Protein AF-T1AI54-F1 (afdb_monomer_lite)

pLDDT: mean 79.61, std 9.21, range [51.16, 93.12]

Secondary structure (DSSP, 8-state):
-HHHHHHHHHHHHHHHHHHHHHHH-TTGGGSPEETTEEHHHHHHHHHHHHHHHHHHHT-HHHHHHHHHHHHHHHHHHHHHHHHHHHHHTTSSTTGGGSPPP---HHHHHHHHHHHHHHHHHHHHTHHHHHTT-S-HHHHHHHHHHHHHHHHHHHHHHHH-

Organism: NCBI:txid410659

Foldseek 3Di:
DVVVVVLVVLLVQLVVQLVVCCVVPVVLQVADDDPNHRPSSVVSSVVSVVVVVVQVVVDDVSVVVVCVVVVVVVVVVLVVLLVVVCVVVVHPVVLVPDDDDDDDVVVVVVVVVVVCVVVVVVVVCVVVVCVPPPDPVCVVVCCVPVVVVVCVSVVSSVSD

Structure (mmCIF, N/CA/C/O backbone):
data_AF-T1AI54-F1
#
_entry.id   AF-T1AI54-F1
#
loop_
_atom_site.group_PDB
_atom_site.id
_atom_site.type_symbol
_atom_site.label_atom_id
_atom_site.label_alt_id
_atom_site.label_comp_id
_atom_site.label_asym_id
_atom_site.label_entity_id
_atom_site.label_seq_id
_atom_site.pdbx_PDB_ins_code
_atom_site.Cartn_x
_atom_site.Cartn_y
_atom_site.Cartn_z
_atom_site.occupancy
_atom_site.B_iso_or_equiv
_atom_site.auth_seq_id
_atom_site.auth_comp_id
_atom_site.auth_asym_id
_atom_site.auth_atom_id
_atom_site.pdbx_PDB_model_num
ATOM 1 N N . MET A 1 1 ? -13.428 11.400 -5.113 1.00 56.25 1 MET A N 1
ATOM 2 C CA . MET A 1 1 ? -12.016 11.143 -4.743 1.00 56.25 1 MET A CA 1
ATOM 3 C C . MET A 1 1 ? -11.735 9.666 -4.479 1.00 56.25 1 MET A C 1
ATOM 5 O O . MET A 1 1 ? -10.874 9.122 -5.158 1.00 56.25 1 MET A O 1
ATOM 9 N N . ALA A 1 2 ? -12.487 8.990 -3.596 1.00 66.19 2 ALA A N 1
ATOM 10 C CA . ALA A 1 2 ? -12.286 7.564 -3.287 1.00 66.19 2 ALA A CA 1
ATOM 11 C C . ALA A 1 2 ? -12.275 6.640 -4.525 1.00 66.19 2 ALA A C 1
ATOM 13 O O . ALA A 1 2 ? -11.387 5.805 -4.645 1.00 66.19 2 ALA A O 1
ATOM 14 N N . CYS A 1 3 ? -13.180 6.841 -5.494 1.00 78.31 3 CYS A N 1
ATOM 15 C CA . CYS A 1 3 ? -13.227 6.022 -6.715 1.00 78.31 3 CYS A CA 1
ATOM 16 C C . CYS A 1 3 ? -11.986 6.179 -7.613 1.00 78.31 3 CYS A C 1
ATOM 18 O O . CYS A 1 3 ? -11.550 5.214 -8.231 1.00 78.31 3 CYS A O 1
ATOM 20 N N . GLY A 1 4 ? -11.397 7.380 -7.672 1.00 82.31 4 GLY A N 1
ATOM 21 C CA . GLY A 1 4 ? -10.181 7.626 -8.456 1.00 82.31 4 GLY A CA 1
ATOM 22 C C . GLY A 1 4 ? -8.968 6.941 -7.831 1.00 82.31 4 GLY A C 1
ATOM 23 O O . GLY A 1 4 ? -8.229 6.239 -8.515 1.00 82.31 4 GLY A O 1
ATOM 24 N N . TRP A 1 5 ? -8.820 7.065 -6.509 1.00 81.69 5 TRP A N 1
ATOM 25 C CA . TRP A 1 5 ? -7.768 6.367 -5.769 1.00 81.69 5 TRP A CA 1
ATOM 26 C C . TRP A 1 5 ? -7.924 4.844 -5.839 1.00 81.69 5 TRP A C 1
ATOM 28 O O . TRP A 1 5 ? -6.951 4.130 -6.065 1.00 81.69 5 TRP A O 1
ATOM 38 N N . PHE A 1 6 ? -9.158 4.348 -5.728 1.00 84.88 6 PHE A N 1
ATOM 39 C CA . PHE A 1 6 ? -9.479 2.935 -5.907 1.00 84.88 6 PHE A CA 1
ATOM 40 C C . PHE A 1 6 ? -9.067 2.417 -7.293 1.00 84.88 6 PHE A C 1
ATOM 42 O O . PHE A 1 6 ? -8.497 1.332 -7.393 1.00 84.88 6 PHE A O 1
ATOM 49 N N . GLY A 1 7 ? -9.293 3.199 -8.354 1.00 86.44 7 GLY A N 1
ATOM 50 C CA . GLY A 1 7 ? -8.844 2.858 -9.706 1.00 86.44 7 GLY A CA 1
ATOM 51 C C . GLY A 1 7 ? -7.322 2.736 -9.810 1.00 86.44 7 GLY A C 1
ATOM 52 O O . GLY A 1 7 ? -6.823 1.741 -10.331 1.00 86.44 7 GLY A O 1
ATOM 53 N N . ILE A 1 8 ? -6.582 3.696 -9.246 1.00 87.75 8 ILE A N 1
ATOM 54 C CA . ILE A 1 8 ? -5.108 3.685 -9.236 1.00 87.75 8 ILE A CA 1
ATOM 55 C C . ILE A 1 8 ? -4.572 2.475 -8.459 1.00 87.75 8 ILE A C 1
ATOM 57 O O . ILE A 1 8 ? -3.708 1.756 -8.957 1.00 87.75 8 ILE A O 1
ATOM 61 N N . GLN A 1 9 ? -5.107 2.203 -7.267 1.00 86.69 9 GLN A N 1
ATOM 62 C CA . GLN A 1 9 ? -4.693 1.046 -6.464 1.00 86.69 9 GLN A CA 1
ATOM 63 C C . GLN A 1 9 ? -5.034 -0.280 -7.149 1.00 86.69 9 GLN A C 1
ATOM 65 O O . GLN A 1 9 ? -4.231 -1.211 -7.141 1.00 86.69 9 GLN A O 1
ATOM 70 N N . SER A 1 10 ? -6.188 -0.349 -7.815 1.00 91.06 10 SER A N 1
ATOM 71 C CA . SER A 1 10 ? -6.567 -1.514 -8.616 1.00 91.06 10 SER A CA 1
ATOM 72 C C . SER A 1 10 ? -5.624 -1.720 -9.801 1.00 91.06 10 SER A C 1
ATOM 74 O O . SER A 1 10 ? -5.306 -2.861 -10.124 1.00 91.06 10 SER A O 1
ATOM 76 N N . TRP A 1 11 ? -5.134 -0.640 -10.419 1.00 91.56 11 TRP A N 1
ATOM 77 C CA . TRP A 1 11 ? -4.136 -0.703 -11.491 1.00 91.56 11 TRP A CA 1
ATOM 78 C C . TRP A 1 11 ? -2.799 -1.257 -11.003 1.00 91.56 11 TRP A C 1
ATOM 80 O O . TRP A 1 11 ? -2.263 -2.191 -11.598 1.00 91.56 11 TRP A O 1
ATOM 90 N N . ILE A 1 12 ? -2.296 -0.741 -9.880 1.00 90.31 12 ILE A N 1
ATOM 91 C CA . ILE A 1 12 ? -1.058 -1.227 -9.255 1.00 90.31 12 ILE A CA 1
ATOM 92 C C . ILE A 1 12 ? -1.203 -2.706 -8.859 1.00 90.31 12 ILE A C 1
ATOM 94 O O . ILE A 1 12 ? -0.331 -3.518 -9.175 1.00 90.31 12 ILE A O 1
ATOM 98 N N . GLY A 1 13 ? -2.327 -3.082 -8.242 1.00 89.75 13 GLY A N 1
ATOM 99 C CA . GLY A 1 13 ? -2.627 -4.474 -7.902 1.00 89.75 13 GLY A CA 1
ATOM 100 C C . GLY A 1 13 ? -2.741 -5.384 -9.130 1.00 89.75 13 GLY A C 1
ATOM 101 O O . GLY A 1 13 ? -2.207 -6.493 -9.127 1.00 89.75 13 GLY A O 1
ATOM 102 N N . GLY A 1 14 ? -3.335 -4.896 -10.221 1.00 90.75 14 GLY A N 1
ATOM 103 C CA . GLY A 1 14 ? -3.344 -5.576 -11.518 1.00 90.75 14 GLY A CA 1
ATOM 104 C C . GLY A 1 14 ? -1.936 -5.814 -12.071 1.00 90.75 14 GLY A C 1
ATOM 105 O O . GLY A 1 14 ? -1.662 -6.888 -12.602 1.00 90.75 14 GLY A O 1
ATOM 106 N N . GLY A 1 15 ? -1.016 -4.865 -11.879 1.00 90.44 15 GLY A N 1
ATOM 107 C CA . GLY A 1 15 ? 0.405 -5.034 -12.196 1.00 90.44 15 GLY A CA 1
ATOM 108 C C . GLY A 1 15 ? 1.075 -6.149 -11.387 1.00 90.44 15 GLY A C 1
ATOM 109 O O . GLY A 1 15 ? 1.826 -6.950 -11.945 1.00 90.44 15 GLY A O 1
ATOM 110 N N . ALA A 1 16 ? 0.758 -6.264 -10.095 1.00 89.75 16 ALA A N 1
ATOM 111 C CA . ALA A 1 16 ? 1.253 -7.360 -9.260 1.00 89.75 16 ALA A CA 1
ATOM 112 C C . ALA A 1 16 ? 0.716 -8.728 -9.726 1.00 89.75 16 ALA A C 1
ATOM 114 O O . ALA A 1 16 ? 1.479 -9.691 -9.821 1.00 89.75 16 ALA A O 1
ATOM 115 N N . VAL A 1 17 ? -0.570 -8.807 -10.089 1.00 90.81 17 VAL A N 1
ATOM 116 C CA . VAL A 1 17 ? -1.173 -10.019 -10.674 1.00 90.81 17 VAL A CA 1
ATOM 117 C C . VAL A 1 17 ? -0.520 -10.366 -12.012 1.00 90.81 17 VAL A C 1
ATOM 119 O O . VAL A 1 17 ? -0.172 -11.522 -12.238 1.00 90.81 17 VAL A O 1
ATOM 122 N N . GLN A 1 18 ? -0.28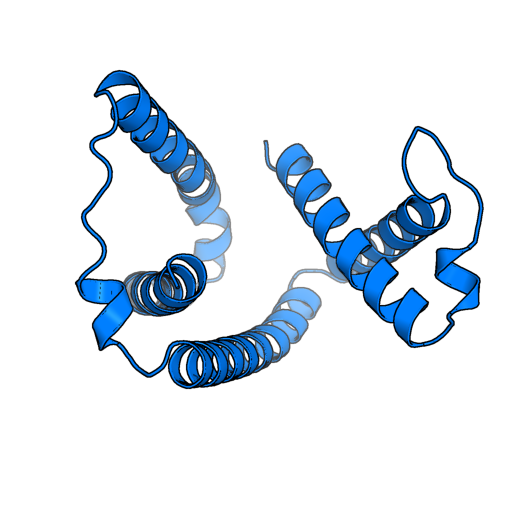0 -9.374 -12.871 1.00 90.00 18 GLN A N 1
ATOM 123 C CA . GLN A 1 18 ? 0.415 -9.559 -14.145 1.00 90.00 18 GLN A CA 1
ATOM 124 C C . GLN A 1 18 ? 1.813 -10.154 -13.939 1.00 90.00 18 GLN A C 1
ATOM 126 O O . GLN A 1 18 ? 2.198 -11.074 -14.665 1.00 90.00 18 GLN A O 1
ATOM 131 N N . LEU A 1 19 ? 2.568 -9.647 -12.960 1.00 89.19 19 LEU A N 1
ATOM 132 C CA . LEU A 1 19 ? 3.902 -10.146 -12.632 1.00 89.19 19 LEU A CA 1
ATOM 133 C C . LEU A 1 19 ? 3.850 -11.598 -12.137 1.00 89.19 19 LEU A C 1
ATOM 135 O O . LEU A 1 19 ? 4.594 -12.437 -12.642 1.00 89.19 19 LEU A O 1
ATOM 139 N N . LEU A 1 20 ? 2.933 -11.906 -11.215 1.00 89.50 20 LEU A N 1
ATOM 140 C CA . LEU A 1 20 ? 2.703 -13.265 -10.711 1.00 89.50 20 LEU A CA 1
ATOM 141 C C . LEU A 1 20 ? 2.343 -14.243 -11.835 1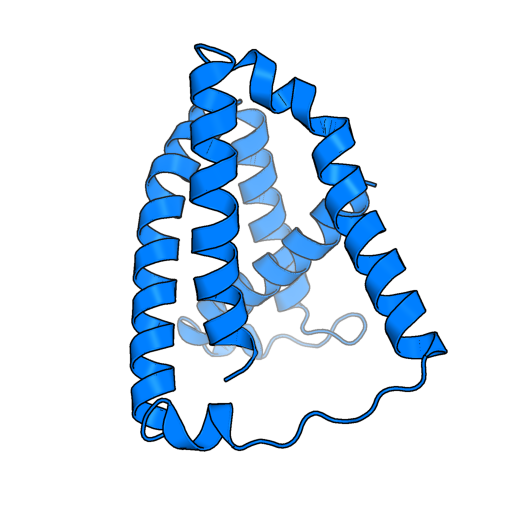.00 89.50 20 LEU A C 1
ATOM 143 O O . LEU A 1 20 ? 2.946 -15.309 -11.948 1.00 89.50 20 LEU A O 1
ATOM 147 N N . LEU A 1 21 ? 1.396 -13.871 -12.696 1.00 88.56 21 LEU A N 1
ATOM 148 C CA . LEU A 1 21 ? 0.957 -14.715 -13.807 1.00 88.56 21 LEU A CA 1
ATOM 149 C C . LEU A 1 21 ? 2.057 -14.908 -14.851 1.00 88.56 21 LEU A C 1
ATOM 151 O O . LEU A 1 21 ? 2.207 -16.008 -15.370 1.00 88.56 21 LEU A O 1
ATOM 155 N N . THR A 1 22 ? 2.868 -13.881 -15.113 1.00 87.31 22 THR A N 1
ATOM 156 C CA . THR A 1 22 ? 4.022 -13.992 -16.021 1.00 87.31 22 THR A CA 1
ATOM 157 C C . THR A 1 22 ? 5.118 -14.889 -15.439 1.00 87.31 22 THR A C 1
ATOM 159 O O . THR A 1 22 ? 5.767 -15.618 -16.187 1.00 87.31 22 THR A O 1
ATOM 162 N N . ALA A 1 23 ? 5.310 -14.872 -14.115 1.00 87.00 23 ALA A N 1
ATOM 163 C CA . ALA A 1 23 ? 6.269 -15.740 -13.433 1.00 87.00 23 ALA A CA 1
ATOM 164 C C . ALA A 1 23 ? 5.844 -17.220 -13.454 1.00 87.00 23 ALA A C 1
ATOM 166 O O . ALA A 1 23 ? 6.692 -18.094 -13.612 1.00 87.00 23 ALA A O 1
ATOM 167 N N . ILE A 1 24 ? 4.542 -17.505 -13.331 1.00 88.62 24 ILE A N 1
ATOM 168 C CA . ILE A 1 24 ? 3.991 -18.871 -13.396 1.00 88.62 24 ILE A CA 1
ATOM 169 C C . ILE A 1 24 ? 3.922 -19.363 -14.846 1.00 88.62 24 ILE A C 1
ATOM 171 O O . ILE A 1 24 ? 4.269 -20.504 -15.147 1.00 88.62 24 ILE A O 1
ATOM 175 N N . TRP A 1 25 ? 3.472 -18.499 -15.755 1.00 85.50 25 TRP A N 1
ATOM 176 C CA . TRP A 1 25 ? 3.301 -18.807 -17.164 1.00 85.50 25 TRP A CA 1
ATOM 177 C C . TRP A 1 25 ? 3.969 -17.739 -18.027 1.00 85.50 25 TRP A C 1
ATOM 179 O O . TRP A 1 25 ? 3.408 -16.685 -18.324 1.00 85.50 25 TRP A O 1
ATOM 189 N N . SER A 1 26 ? 5.162 -18.059 -18.525 1.00 76.50 26 SER A N 1
ATOM 190 C CA . SER A 1 26 ? 5.963 -17.153 -19.362 1.00 76.50 26 SER A CA 1
ATOM 191 C C . SER A 1 26 ? 5.292 -16.754 -20.688 1.00 76.50 26 SER A C 1
ATOM 193 O O . SER A 1 26 ? 5.695 -15.772 -21.314 1.00 76.50 26 SER A O 1
ATOM 195 N N . GLY A 1 27 ? 4.256 -17.484 -21.122 1.00 78.19 27 GLY A N 1
ATOM 196 C CA . GLY A 1 27 ? 3.421 -17.133 -22.275 1.00 78.19 27 GLY A CA 1
ATOM 197 C C . GLY A 1 27 ? 2.463 -15.969 -22.006 1.00 78.19 27 GLY A C 1
ATOM 198 O O . GLY A 1 27 ? 2.102 -15.255 -22.940 1.00 78.19 27 GLY A O 1
ATOM 199 N N . TRP A 1 28 ? 2.114 -15.718 -20.741 1.00 78.31 28 TRP A N 1
ATOM 200 C CA . TRP A 1 28 ? 1.207 -14.643 -20.337 1.00 78.31 28 TRP A CA 1
ATOM 201 C C . TRP A 1 28 ? 1.788 -13.256 -20.629 1.00 78.31 28 TRP A C 1
ATOM 203 O O . TRP A 1 28 ? 1.071 -12.359 -21.040 1.00 78.31 28 TRP A O 1
ATOM 213 N N . GLY A 1 29 ? 3.102 -13.065 -20.509 1.00 70.25 29 GLY A N 1
ATOM 214 C CA . GLY A 1 29 ? 3.739 -11.778 -20.823 1.00 70.25 29 GLY A CA 1
ATOM 215 C C . GLY A 1 29 ? 3.861 -11.463 -22.321 1.00 70.25 29 GLY A C 1
ATOM 216 O O . GLY A 1 29 ? 4.263 -10.357 -22.670 1.00 70.25 29 GLY A O 1
ATOM 217 N N . LYS A 1 30 ? 3.557 -12.422 -23.209 1.00 72.12 30 LYS A N 1
ATOM 218 C CA . LYS A 1 30 ? 3.804 -12.317 -24.661 1.00 72.12 30 LYS A CA 1
ATOM 219 C C . LYS A 1 30 ? 2.560 -11.986 -25.484 1.00 72.12 30 LYS A C 1
ATOM 221 O O . LYS A 1 30 ? 2.647 -11.893 -26.707 1.00 72.12 30 LYS A O 1
ATOM 226 N N . VAL A 1 31 ? 1.404 -11.835 -24.843 1.00 72.19 31 VAL A N 1
ATOM 227 C CA . VAL A 1 31 ? 0.181 -11.414 -25.534 1.00 72.19 31 VAL A CA 1
ATOM 228 C C . VAL A 1 31 ? 0.352 -9.953 -25.962 1.00 72.19 31 VAL A C 1
ATOM 230 O O . VAL A 1 31 ? 0.946 -9.161 -25.233 1.00 72.19 31 VAL A O 1
ATOM 233 N N . GLY A 1 32 ? -0.119 -9.618 -27.166 1.00 78.62 32 GLY A N 1
ATOM 234 C CA . GLY A 1 32 ? 0.133 -8.334 -27.826 1.00 78.62 32 GLY A CA 1
ATOM 235 C C . GLY A 1 32 ? -0.220 -7.089 -27.002 1.00 78.62 32 GLY A C 1
ATOM 236 O O . GLY A 1 32 ? -0.863 -7.149 -25.955 1.00 78.62 32 GLY A O 1
ATOM 237 N N . MET A 1 33 ? 0.210 -5.925 -27.486 1.00 83.06 33 MET A N 1
ATOM 238 C CA . MET A 1 33 ? -0.066 -4.653 -26.819 1.00 83.06 33 MET A CA 1
ATOM 239 C C . MET A 1 33 ? -1.460 -4.130 -27.162 1.00 83.06 33 MET A C 1
ATOM 241 O O . MET A 1 33 ? -1.907 -4.198 -28.305 1.00 83.06 33 MET A O 1
ATOM 245 N N . LEU A 1 34 ? -2.115 -3.547 -26.167 1.00 81.12 34 LEU A N 1
ATOM 246 C CA . LEU A 1 34 ? -3.388 -2.861 -26.274 1.00 81.12 34 LEU A CA 1
ATOM 247 C C . LEU A 1 34 ? -3.263 -1.491 -25.588 1.00 81.12 34 LEU A C 1
ATOM 249 O O . LEU A 1 34 ? -2.945 -1.412 -24.400 1.00 81.12 34 LEU A O 1
ATOM 253 N N . TRP A 1 35 ? -3.493 -0.409 -26.339 1.00 79.81 35 TRP A N 1
ATOM 254 C CA . TRP A 1 35 ? -3.413 0.978 -25.843 1.00 79.81 35 TRP A CA 1
ATOM 255 C C . TRP A 1 35 ? -2.082 1.330 -25.150 1.00 79.81 35 TRP A C 1
ATOM 257 O O . TRP A 1 35 ? -2.062 2.032 -24.144 1.00 79.81 35 TRP A O 1
ATOM 267 N N . GLY A 1 36 ? -0.960 0.819 -25.671 1.00 79.38 36 GLY A N 1
ATOM 268 C CA . GLY A 1 36 ? 0.379 1.089 -25.129 1.00 79.38 36 GLY A CA 1
ATOM 269 C C . GLY A 1 36 ? 0.784 0.237 -23.918 1.00 79.38 36 GLY A C 1
ATOM 270 O O . GLY A 1 36 ? 1.898 0.390 -23.428 1.00 79.38 36 GLY A O 1
ATOM 271 N N . PHE A 1 37 ? -0.068 -0.690 -23.467 1.00 82.31 37 PHE A N 1
ATOM 272 C CA . PHE A 1 37 ? 0.230 -1.641 -22.388 1.00 82.31 37 PHE A CA 1
ATOM 273 C C . PHE A 1 37 ? 0.017 -3.091 -22.848 1.00 82.31 37 PHE A C 1
ATOM 275 O O . PHE A 1 37 ? -0.737 -3.318 -23.792 1.00 82.31 37 PHE A O 1
ATOM 282 N N . PRO A 1 38 ? 0.633 -4.103 -22.211 1.00 85.19 38 PRO A N 1
ATOM 283 C CA . PRO A 1 38 ? 0.336 -5.504 -22.516 1.00 85.19 38 PRO A CA 1
ATOM 284 C C . PRO A 1 38 ? -1.165 -5.792 -22.362 1.00 85.19 38 PRO A C 1
ATOM 286 O O . PRO A 1 38 ? -1.755 -5.427 -21.343 1.00 85.19 38 PRO A O 1
ATOM 289 N N . ALA A 1 39 ? -1.799 -6.465 -23.328 1.00 86.44 39 ALA A N 1
ATOM 290 C CA . ALA A 1 39 ? -3.223 -6.816 -23.243 1.00 86.44 39 ALA A CA 1
ATOM 291 C C . ALA A 1 39 ? -3.537 -7.622 -21.970 1.00 86.44 39 ALA A C 1
ATOM 293 O O . ALA A 1 39 ? -4.584 -7.460 -21.345 1.00 86.44 39 ALA A O 1
ATOM 294 N N . THR A 1 40 ? -2.583 -8.435 -21.527 1.00 87.62 40 THR A N 1
ATOM 295 C CA . THR A 1 40 ? -2.660 -9.184 -20.273 1.00 87.62 40 THR A CA 1
ATOM 296 C C . THR A 1 40 ? -2.663 -8.315 -19.026 1.00 87.62 40 THR A C 1
ATOM 298 O O . THR A 1 40 ? -3.232 -8.738 -18.024 1.00 87.62 40 THR A O 1
ATOM 301 N N . LEU A 1 41 ? -2.097 -7.102 -19.057 1.00 89.19 41 LEU A N 1
ATOM 302 C CA . LEU A 1 41 ? -2.175 -6.180 -17.922 1.00 89.19 41 LEU A CA 1
ATOM 303 C C . LEU A 1 41 ? -3.618 -5.719 -17.702 1.00 89.19 41 LEU A C 1
ATOM 305 O O . LEU A 1 41 ? -4.083 -5.701 -16.567 1.00 89.19 41 LEU A O 1
ATOM 309 N N . TRP A 1 42 ? -4.350 -5.428 -18.779 1.00 89.12 42 TRP A N 1
ATOM 310 C CA . TRP A 1 42 ? -5.773 -5.088 -18.706 1.00 89.12 42 TRP A CA 1
ATOM 311 C C . TRP A 1 42 ? -6.610 -6.246 -18.154 1.00 89.12 42 TRP A C 1
ATOM 313 O O . TRP A 1 42 ? -7.497 -6.035 -17.328 1.00 89.12 42 TRP A O 1
ATOM 323 N N . ILE A 1 43 ? -6.292 -7.481 -18.552 1.00 90.19 43 ILE A N 1
ATOM 324 C CA . ILE A 1 43 ? -6.944 -8.685 -18.019 1.00 90.19 43 ILE A CA 1
ATOM 325 C C . ILE A 1 43 ? -6.606 -8.860 -16.532 1.00 90.19 43 ILE A C 1
ATOM 327 O O . ILE A 1 43 ? -7.504 -9.050 -15.718 1.00 90.19 43 ILE A O 1
ATOM 331 N N . SER A 1 44 ? -5.332 -8.731 -16.159 1.00 91.50 44 SER A N 1
ATOM 332 C CA . SER A 1 44 ? -4.869 -8.806 -14.767 1.00 91.50 44 SER A CA 1
ATOM 333 C C . SER A 1 44 ? -5.521 -7.736 -13.887 1.00 91.50 44 SER A C 1
ATOM 335 O O . SER A 1 44 ? -5.924 -8.023 -12.760 1.00 91.50 44 SER A O 1
ATOM 337 N N . PHE A 1 45 ? -5.704 -6.525 -14.420 1.00 92.38 45 PHE A N 1
ATOM 338 C CA . PHE A 1 45 ? -6.462 -5.454 -13.781 1.00 92.38 45 PHE A CA 1
ATOM 339 C C . PHE A 1 45 ? -7.921 -5.847 -13.546 1.00 92.38 45 PHE A C 1
ATOM 341 O O . PHE A 1 45 ? -8.403 -5.718 -12.424 1.00 92.38 45 PHE A O 1
ATOM 348 N N . LEU A 1 46 ? -8.618 -6.360 -14.565 1.00 92.38 46 LEU A N 1
ATOM 349 C CA . LEU A 1 46 ? -10.018 -6.777 -14.435 1.00 92.38 46 LEU A CA 1
ATOM 350 C C . LEU A 1 46 ? -10.190 -7.943 -13.456 1.00 92.38 46 LEU A C 1
ATOM 352 O O . LEU A 1 46 ? -11.148 -7.949 -12.685 1.00 92.38 46 LEU A O 1
ATOM 356 N N . ILE A 1 47 ? -9.254 -8.896 -13.440 1.00 92.19 47 ILE A N 1
ATOM 357 C CA . ILE A 1 47 ? -9.230 -9.992 -12.462 1.00 92.19 47 ILE A CA 1
ATOM 358 C C . ILE A 1 47 ? -9.093 -9.422 -11.047 1.00 92.19 47 ILE A C 1
ATOM 360 O O . ILE A 1 47 ? -9.902 -9.736 -10.172 1.00 92.19 47 ILE A O 1
ATOM 364 N N . PHE A 1 48 ? -8.102 -8.556 -10.820 1.00 93.12 48 PHE A N 1
ATOM 365 C CA . PHE A 1 48 ? -7.858 -7.961 -9.507 1.00 93.12 48 PHE A CA 1
ATOM 366 C C . PHE A 1 48 ? -9.034 -7.092 -9.040 1.00 93.12 48 PHE A C 1
ATOM 368 O O . PHE A 1 48 ? -9.468 -7.172 -7.889 1.00 93.12 48 PHE A O 1
ATOM 375 N N . TRP A 1 49 ? -9.594 -6.296 -9.948 1.00 92.94 49 TRP A N 1
ATOM 376 C CA . TRP A 1 49 ? -10.789 -5.499 -9.703 1.00 92.94 49 TRP A CA 1
ATOM 377 C C . TRP A 1 49 ? -11.995 -6.380 -9.354 1.00 92.94 49 TRP A C 1
ATOM 379 O O . TRP A 1 49 ? -12.681 -6.116 -8.368 1.00 92.94 49 TRP A O 1
ATOM 389 N N . GLY A 1 50 ? -12.220 -7.470 -10.093 1.00 92.94 50 GLY A N 1
ATOM 390 C CA . GLY A 1 50 ? -13.308 -8.414 -9.834 1.00 92.94 50 GLY A CA 1
ATOM 391 C C . GLY A 1 50 ? -13.201 -9.074 -8.459 1.00 92.94 50 GLY A C 1
ATOM 392 O O . GLY A 1 50 ? -14.193 -9.153 -7.735 1.00 92.94 50 GLY A O 1
ATOM 393 N N . ILE A 1 51 ? -11.992 -9.476 -8.051 1.00 90.44 51 ILE A N 1
ATOM 394 C CA . ILE A 1 51 ? -11.735 -10.018 -6.707 1.00 90.44 51 ILE A CA 1
ATOM 395 C C . ILE A 1 51 ? -12.069 -8.981 -5.627 1.00 90.44 51 ILE A C 1
ATOM 397 O O . ILE A 1 51 ? -12.749 -9.315 -4.653 1.00 90.44 51 ILE A O 1
ATOM 401 N N . GLN A 1 52 ? -11.650 -7.723 -5.802 1.00 89.69 52 GLN A N 1
ATOM 402 C CA . GLN A 1 52 ? -11.998 -6.647 -4.869 1.00 89.69 52 GLN A CA 1
ATOM 403 C C . GLN A 1 52 ? -13.513 -6.435 -4.790 1.00 89.69 52 GLN A C 1
ATOM 405 O O . GLN A 1 52 ? -14.056 -6.353 -3.689 1.00 89.69 52 GLN A O 1
ATOM 410 N N . MET A 1 53 ? -14.214 -6.416 -5.926 1.00 90.00 53 MET A N 1
ATOM 411 C CA . MET A 1 53 ? -15.673 -6.285 -5.947 1.00 90.00 53 MET A CA 1
ATOM 412 C C . MET A 1 53 ? -16.363 -7.447 -5.228 1.00 90.00 53 MET A C 1
ATOM 414 O O . MET A 1 53 ? -17.271 -7.214 -4.435 1.00 90.00 53 MET A O 1
ATOM 418 N N . LEU A 1 54 ? -15.908 -8.686 -5.426 1.00 89.31 54 LEU A N 1
ATOM 419 C CA . LEU A 1 54 ? -16.437 -9.854 -4.713 1.00 89.31 54 LEU A CA 1
ATOM 420 C C . LEU A 1 54 ? -16.233 -9.752 -3.195 1.00 89.31 54 LEU A C 1
ATOM 422 O O . LEU A 1 54 ? -17.136 -10.093 -2.429 1.00 89.31 54 LEU A O 1
ATOM 426 N N . LEU A 1 55 ? -15.070 -9.268 -2.753 1.00 87.06 55 LEU A N 1
ATOM 427 C CA . LEU A 1 55 ? -14.786 -9.012 -1.338 1.00 87.06 55 LEU A CA 1
ATOM 428 C C . LEU A 1 55 ? -15.707 -7.932 -0.760 1.00 87.06 55 LEU A C 1
ATOM 430 O O . LEU A 1 55 ? -16.269 -8.128 0.318 1.00 87.06 55 LEU A O 1
ATOM 434 N N . ILE A 1 56 ? -15.910 -6.835 -1.495 1.00 86.38 56 ILE A N 1
ATOM 435 C CA . ILE A 1 56 ? -16.800 -5.737 -1.096 1.00 86.38 56 ILE A CA 1
ATOM 436 C C . ILE A 1 56 ? -18.252 -6.226 -0.987 1.00 86.38 56 ILE A C 1
ATOM 438 O O . ILE A 1 56 ? -18.923 -5.937 0.004 1.00 86.38 56 ILE A O 1
ATOM 442 N N . LEU A 1 57 ? -18.725 -7.017 -1.955 1.00 87.56 57 LEU A N 1
ATOM 443 C CA . LEU A 1 57 ? -20.089 -7.562 -1.974 1.00 87.56 57 LEU A CA 1
ATOM 444 C C . LEU A 1 57 ? -20.363 -8.542 -0.820 1.00 87.56 57 LEU A C 1
ATOM 446 O O . LEU A 1 57 ? -21.503 -8.655 -0.375 1.00 87.56 57 LEU A O 1
ATOM 450 N N . ARG A 1 58 ? -19.335 -9.220 -0.292 1.00 86.81 58 ARG A N 1
ATOM 451 C CA . ARG A 1 58 ? -19.446 -10.087 0.900 1.00 86.81 58 ARG A CA 1
ATOM 452 C C . ARG A 1 58 ? -19.510 -9.315 2.225 1.00 86.81 58 ARG A C 1
ATOM 454 O O . ARG A 1 58 ? -19.699 -9.924 3.280 1.00 86.81 58 ARG A O 1
ATOM 461 N N . GLY A 1 59 ? -19.392 -7.990 2.181 1.00 84.44 59 GLY A N 1
ATOM 462 C CA . GLY A 1 59 ? -19.575 -7.103 3.322 1.00 84.44 59 GLY A CA 1
ATOM 463 C C . GLY A 1 59 ? -18.373 -7.011 4.268 1.00 84.44 59 GLY A C 1
ATOM 464 O O . GLY A 1 59 ? -17.346 -7.674 4.124 1.00 84.44 59 GLY A O 1
ATOM 465 N N . MET A 1 60 ? -18.524 -6.163 5.289 1.00 79.94 60 MET A N 1
ATOM 466 C CA . MET A 1 60 ? -17.444 -5.738 6.192 1.00 79.94 60 MET A CA 1
ATOM 467 C C . MET A 1 60 ? -16.776 -6.888 6.966 1.00 79.94 60 MET A C 1
ATOM 469 O O . MET A 1 60 ? -15.590 -6.818 7.275 1.00 79.94 60 MET A O 1
ATOM 473 N N . ASN A 1 61 ? -17.509 -7.962 7.276 1.00 82.25 61 ASN A N 1
ATOM 474 C CA . ASN A 1 61 ? -16.954 -9.099 8.018 1.00 82.25 61 ASN A CA 1
ATOM 475 C C . ASN A 1 61 ? -15.906 -9.869 7.201 1.00 82.25 61 ASN A C 1
ATOM 477 O O . ASN A 1 61 ? -14.880 -10.264 7.752 1.00 82.25 61 ASN A O 1
ATOM 481 N N . ALA A 1 62 ? -16.132 -10.039 5.894 1.00 83.12 62 ALA A N 1
ATOM 482 C CA . ALA A 1 62 ? -15.170 -10.686 5.004 1.00 83.12 62 ALA A CA 1
ATOM 483 C C . ALA A 1 62 ? -13.905 -9.834 4.841 1.00 83.12 62 ALA A C 1
ATOM 485 O O . ALA A 1 62 ? -12.797 -10.362 4.903 1.00 83.12 62 ALA A O 1
ATOM 486 N N . ILE A 1 63 ? -14.078 -8.514 4.713 1.00 83.56 63 ILE A N 1
ATOM 487 C CA . ILE A 1 63 ? -12.973 -7.551 4.629 1.00 83.56 63 ILE A CA 1
ATOM 488 C C . ILE A 1 63 ? -12.112 -7.615 5.892 1.00 83.56 63 ILE A C 1
ATOM 490 O O . ILE A 1 63 ? -10.903 -7.779 5.787 1.00 83.56 63 ILE A O 1
ATOM 494 N N . ARG A 1 64 ? -12.723 -7.579 7.084 1.00 78.88 64 ARG A N 1
ATOM 495 C CA . ARG A 1 64 ? -11.986 -7.669 8.357 1.00 78.88 64 ARG A CA 1
ATOM 496 C C . ARG A 1 64 ? -11.201 -8.965 8.490 1.00 78.88 64 ARG A C 1
ATOM 498 O O . ARG A 1 64 ? -10.070 -8.943 8.958 1.00 78.88 64 ARG A O 1
ATOM 505 N N . LEU A 1 65 ? -11.796 -10.097 8.107 1.00 83.88 65 LEU A N 1
ATOM 506 C CA . LEU A 1 65 ? -11.097 -11.378 8.159 1.00 83.88 65 LEU A CA 1
ATOM 507 C C . LEU A 1 65 ? -9.899 -11.379 7.207 1.00 83.88 65 LEU A C 1
ATOM 509 O O . LEU A 1 65 ? -8.813 -11.784 7.608 1.00 83.88 65 LEU A O 1
ATOM 513 N N . PHE A 1 66 ? -10.085 -10.896 5.977 1.00 86.56 66 PHE A N 1
ATOM 514 C CA . PHE A 1 66 ? -9.004 -10.762 5.006 1.00 86.56 66 PHE A CA 1
ATOM 515 C C . PHE A 1 66 ? -7.888 -9.845 5.524 1.00 86.56 66 PHE A C 1
ATOM 517 O O . PHE A 1 66 ? -6.723 -10.231 5.507 1.00 86.56 66 PHE A O 1
ATOM 524 N N . GLU A 1 67 ? -8.238 -8.672 6.047 1.00 82.81 67 GLU A N 1
ATOM 525 C CA . GLU A 1 67 ? -7.292 -7.688 6.578 1.00 82.81 67 GLU A CA 1
ATOM 526 C C . GLU A 1 67 ? -6.513 -8.222 7.786 1.00 82.81 67 GLU A C 1
ATOM 528 O O . GLU A 1 67 ? -5.298 -8.046 7.854 1.00 82.81 67 GLU A O 1
ATOM 533 N N . ASN A 1 68 ? -7.169 -8.957 8.689 1.00 83.75 68 ASN A N 1
ATOM 534 C CA . ASN A 1 68 ? -6.516 -9.571 9.848 1.00 83.75 68 ASN A CA 1
ATOM 535 C C . ASN A 1 68 ? -5.421 -10.576 9.463 1.00 83.75 68 ASN A C 1
ATOM 537 O O . ASN A 1 68 ? -4.465 -10.741 10.217 1.00 83.75 68 ASN A O 1
ATOM 541 N N . TRP A 1 69 ? -5.545 -11.243 8.313 1.00 87.62 69 TRP A N 1
ATOM 542 C CA . TRP A 1 69 ? -4.503 -12.126 7.781 1.00 87.62 69 TRP A CA 1
ATOM 543 C C . TRP A 1 69 ? -3.488 -11.373 6.924 1.00 87.62 69 TRP A C 1
ATOM 545 O O . TRP A 1 69 ? -2.287 -11.626 7.018 1.00 87.62 69 TRP A O 1
ATOM 555 N N . ALA A 1 70 ? -3.952 -10.429 6.107 1.00 84.81 70 ALA A N 1
ATOM 556 C CA . ALA A 1 70 ? -3.099 -9.655 5.219 1.00 84.81 70 ALA A CA 1
ATOM 557 C C . ALA A 1 70 ? -2.121 -8.764 5.997 1.00 84.81 70 ALA A C 1
ATOM 559 O O . ALA A 1 70 ? -0.943 -8.720 5.650 1.00 84.81 70 ALA A O 1
ATOM 560 N N . ALA A 1 71 ? -2.566 -8.093 7.064 1.00 81.69 71 ALA A N 1
ATOM 561 C CA . ALA A 1 71 ? -1.739 -7.141 7.802 1.00 81.69 71 ALA A CA 1
ATOM 562 C C . ALA A 1 71 ? -0.474 -7.781 8.421 1.00 81.69 71 ALA A C 1
ATOM 564 O O . ALA A 1 71 ? 0.615 -7.252 8.185 1.00 81.69 71 ALA A O 1
ATOM 565 N N . PRO A 1 72 ? -0.541 -8.932 9.125 1.00 84.31 72 PRO A N 1
ATOM 566 C CA . PRO A 1 72 ? 0.657 -9.630 9.595 1.00 84.31 72 PRO A CA 1
ATOM 567 C C . PRO A 1 72 ? 1.578 -10.093 8.463 1.00 84.31 72 PRO A C 1
ATOM 569 O O . PRO A 1 72 ? 2.793 -9.949 8.571 1.00 84.31 72 PRO A O 1
ATOM 572 N N . ILE A 1 73 ? 1.023 -10.620 7.366 1.00 87.12 73 ILE A N 1
ATOM 573 C CA . ILE A 1 73 ? 1.816 -11.112 6.227 1.00 87.12 73 ILE A CA 1
ATOM 574 C C . ILE A 1 73 ? 2.587 -9.961 5.577 1.00 87.12 73 ILE A C 1
ATOM 576 O O . ILE A 1 73 ? 3.786 -10.079 5.327 1.00 87.12 73 ILE A O 1
ATOM 580 N N . VAL A 1 74 ? 1.915 -8.833 5.345 1.00 83.88 74 VAL A N 1
ATOM 581 C CA . VAL A 1 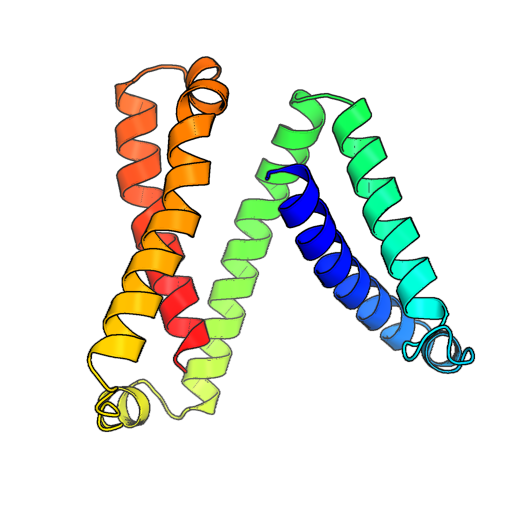74 ? 2.536 -7.628 4.785 1.00 83.88 74 VAL A CA 1
ATOM 582 C C . VAL A 1 74 ? 3.608 -7.089 5.727 1.00 83.88 74 VAL A C 1
ATOM 584 O O . VAL A 1 74 ? 4.679 -6.716 5.258 1.00 83.88 74 VAL A O 1
ATOM 587 N N . LEU A 1 75 ? 3.369 -7.094 7.042 1.00 81.56 75 LEU A N 1
ATOM 588 C CA . LEU A 1 75 ? 4.360 -6.654 8.024 1.00 81.56 75 LEU A CA 1
ATOM 589 C C . LEU A 1 75 ? 5.620 -7.531 7.993 1.00 81.56 75 LEU A C 1
ATOM 591 O O . LEU A 1 75 ? 6.729 -7.006 7.941 1.00 81.56 75 LEU A O 1
ATOM 595 N N . VAL A 1 76 ? 5.461 -8.857 7.983 1.00 87.12 76 VAL A N 1
ATOM 596 C CA . VAL A 1 76 ? 6.592 -9.795 7.892 1.00 87.12 76 VAL A CA 1
ATOM 597 C C . VAL A 1 76 ? 7.340 -9.616 6.571 1.00 87.12 76 VAL A C 1
ATOM 599 O O . VAL A 1 76 ? 8.567 -9.546 6.573 1.00 87.12 76 VAL A O 1
ATOM 602 N N . GLY A 1 77 ? 6.621 -9.477 5.454 1.00 85.81 77 GLY A N 1
ATOM 603 C CA . GLY A 1 77 ? 7.219 -9.220 4.143 1.00 85.81 77 GLY A CA 1
ATOM 604 C C . GLY A 1 77 ? 7.996 -7.902 4.097 1.00 85.81 77 GLY A C 1
ATOM 605 O O . GLY A 1 77 ? 9.120 -7.870 3.603 1.00 85.81 77 GLY A O 1
ATOM 606 N N . ALA A 1 78 ? 7.443 -6.831 4.670 1.00 80.06 78 ALA A N 1
ATOM 607 C CA . ALA A 1 78 ? 8.109 -5.536 4.765 1.00 80.06 78 ALA A CA 1
ATOM 608 C C . ALA A 1 78 ? 9.392 -5.618 5.606 1.00 80.06 78 ALA A C 1
ATOM 610 O O . ALA A 1 78 ? 10.431 -5.117 5.185 1.00 80.06 78 ALA A O 1
ATOM 611 N N . LEU A 1 79 ? 9.356 -6.298 6.757 1.00 82.69 79 LEU A N 1
ATOM 612 C CA . LEU A 1 79 ? 10.542 -6.503 7.595 1.00 82.69 79 LEU A CA 1
ATOM 613 C C . LEU A 1 79 ? 11.606 -7.365 6.901 1.00 82.69 79 LEU A C 1
ATOM 615 O O . LEU A 1 79 ? 12.794 -7.069 7.015 1.00 82.69 79 LEU A O 1
ATOM 619 N N . ALA A 1 80 ? 11.199 -8.396 6.158 1.00 86.12 80 ALA A N 1
ATOM 620 C CA . ALA A 1 80 ? 12.117 -9.227 5.383 1.00 86.12 80 ALA A CA 1
ATOM 621 C C .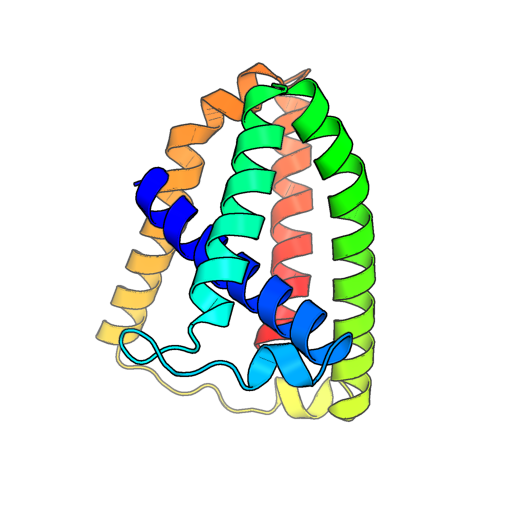 ALA A 1 80 ? 12.796 -8.430 4.258 1.00 86.12 80 ALA A C 1
ATOM 623 O O . ALA A 1 80 ? 14.014 -8.511 4.095 1.00 86.12 80 ALA A O 1
ATOM 624 N N . LEU A 1 81 ? 12.028 -7.617 3.524 1.00 81.50 81 LEU A N 1
ATOM 625 C CA . LEU A 1 81 ? 12.564 -6.722 2.495 1.00 81.50 81 LEU A CA 1
ATOM 626 C C . LEU A 1 81 ? 13.496 -5.665 3.092 1.00 81.50 81 LEU A C 1
ATOM 628 O O . LEU A 1 81 ? 14.550 -5.407 2.520 1.00 81.50 81 LEU A O 1
ATOM 632 N N . LEU A 1 82 ? 13.159 -5.109 4.258 1.00 78.25 82 LEU A N 1
ATOM 633 C CA . LEU A 1 82 ? 14.023 -4.175 4.978 1.00 78.25 82 LEU A CA 1
ATOM 634 C C . LEU A 1 82 ? 15.348 -4.831 5.386 1.00 78.25 82 LEU A C 1
ATOM 636 O O . LEU A 1 82 ? 16.411 -4.259 5.161 1.00 78.25 82 LEU A O 1
ATOM 640 N N . ALA A 1 83 ? 15.304 -6.034 5.964 1.00 81.81 83 ALA A N 1
ATOM 641 C CA . ALA A 1 83 ? 16.507 -6.766 6.355 1.00 81.81 83 ALA A CA 1
ATOM 642 C C . ALA A 1 83 ? 17.394 -7.086 5.142 1.00 81.81 83 ALA A C 1
ATOM 644 O O . ALA A 1 83 ? 18.614 -6.918 5.202 1.00 81.81 83 ALA A O 1
ATOM 645 N N . TRP A 1 84 ? 16.781 -7.491 4.026 1.00 83.31 84 TRP A N 1
ATOM 646 C CA . TRP A 1 84 ? 17.485 -7.717 2.768 1.00 83.31 84 TRP A CA 1
ATOM 647 C C . TRP A 1 84 ? 18.117 -6.430 2.221 1.00 83.31 84 TRP A C 1
ATOM 649 O O . TRP A 1 84 ? 19.300 -6.439 1.887 1.00 83.31 84 TRP A O 1
ATOM 659 N N . ALA A 1 85 ? 17.374 -5.320 2.189 1.00 74.56 85 ALA A N 1
ATOM 660 C CA . ALA A 1 85 ? 17.868 -4.032 1.705 1.00 74.56 85 ALA A CA 1
ATOM 661 C C . ALA A 1 85 ? 19.045 -3.525 2.551 1.00 74.56 85 ALA A C 1
ATOM 663 O O . ALA A 1 85 ? 20.071 -3.126 2.006 1.00 74.56 85 ALA A O 1
ATOM 664 N N . LEU A 1 86 ? 18.949 -3.629 3.880 1.00 75.56 86 LEU A N 1
ATOM 665 C CA . LEU A 1 86 ? 20.036 -3.283 4.801 1.00 75.56 86 LEU A CA 1
ATOM 666 C C . LEU A 1 86 ? 21.287 -4.134 4.576 1.00 75.56 86 LEU A C 1
ATOM 668 O O . LEU A 1 86 ? 22.404 -3.618 4.653 1.00 75.56 86 LEU A O 1
ATOM 672 N N . HIS A 1 87 ? 21.112 -5.427 4.298 1.00 79.56 87 HIS A N 1
ATOM 673 C CA . HIS A 1 87 ? 22.227 -6.308 3.983 1.00 79.56 87 HIS A CA 1
ATOM 674 C C . HIS A 1 87 ? 22.868 -5.947 2.635 1.00 79.56 87 HIS A C 1
ATOM 676 O O . HIS A 1 87 ? 24.090 -5.814 2.562 1.00 79.56 87 HIS A O 1
ATOM 682 N N . ALA A 1 88 ? 22.055 -5.721 1.599 1.00 76.31 88 ALA A N 1
ATOM 683 C CA . ALA A 1 88 ? 22.510 -5.344 0.263 1.00 76.31 88 ALA A CA 1
ATOM 684 C C . ALA A 1 88 ? 23.202 -3.967 0.234 1.00 76.31 88 ALA A C 1
ATOM 686 O O . ALA A 1 88 ? 24.174 -3.785 -0.496 1.00 76.31 88 ALA A O 1
ATOM 687 N N . ALA A 1 89 ? 22.751 -3.019 1.060 1.00 69.31 89 ALA A N 1
ATOM 688 C CA . ALA A 1 89 ? 23.325 -1.679 1.183 1.00 69.31 89 ALA A CA 1
ATOM 689 C C . ALA A 1 89 ? 24.615 -1.622 2.030 1.00 69.31 89 ALA A C 1
ATOM 691 O O . ALA A 1 89 ? 25.226 -0.559 2.142 1.00 69.31 89 ALA A O 1
ATOM 692 N N . GLY A 1 90 ? 25.046 -2.733 2.643 1.00 70.81 90 GLY A N 1
ATOM 693 C CA . GLY A 1 90 ? 26.229 -2.755 3.513 1.00 70.81 90 GLY A CA 1
ATOM 694 C C . GLY A 1 90 ? 26.011 -2.091 4.883 1.00 70.81 90 GLY A C 1
ATOM 695 O O . GLY A 1 90 ? 26.967 -1.620 5.502 1.00 70.81 90 GLY A O 1
ATOM 696 N N . GLY A 1 91 ? 24.765 -2.052 5.366 1.00 69.12 91 GLY A N 1
ATOM 697 C CA . GLY A 1 91 ? 24.362 -1.465 6.648 1.00 69.12 91 GLY A CA 1
ATOM 698 C C . GLY A 1 91 ? 23.830 -0.027 6.552 1.00 69.12 91 GLY A C 1
ATOM 699 O O . GLY A 1 91 ? 23.676 0.540 5.478 1.00 69.12 91 GLY A O 1
ATOM 700 N N . LEU A 1 92 ? 23.551 0.596 7.704 1.00 65.06 92 LEU A N 1
ATOM 701 C CA . LEU A 1 92 ? 22.967 1.952 7.796 1.00 65.06 92 LEU A CA 1
ATOM 702 C C . LEU A 1 92 ? 23.949 3.095 7.449 1.00 65.06 92 LEU A C 1
ATOM 704 O O . LEU A 1 92 ? 23.555 4.259 7.366 1.00 65.06 92 LEU A O 1
ATOM 708 N N . GLY A 1 93 ? 25.237 2.778 7.289 1.00 60.59 93 GLY A N 1
ATOM 709 C CA . GLY A 1 93 ? 26.326 3.750 7.144 1.00 60.59 93 GLY A CA 1
ATOM 710 C C . GLY A 1 93 ? 26.268 4.622 5.878 1.00 60.59 93 GLY A C 1
ATOM 711 O O . GLY A 1 93 ? 26.446 5.834 6.002 1.00 60.59 93 GLY A O 1
ATOM 712 N N . PRO A 1 94 ? 26.017 4.066 4.677 1.00 6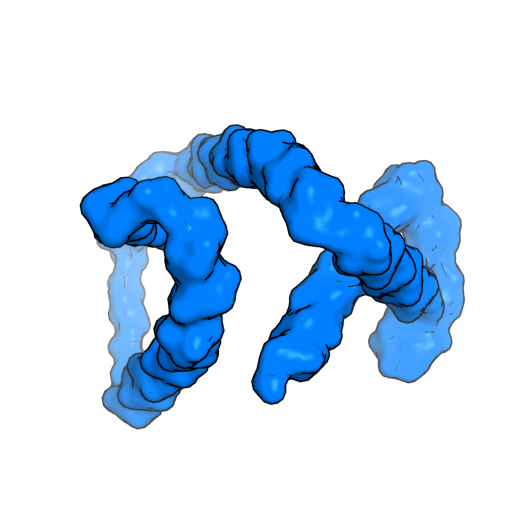1.31 94 PRO A N 1
ATOM 713 C CA . PRO A 1 94 ? 25.939 4.845 3.434 1.00 61.31 94 PRO A CA 1
ATOM 714 C C . PRO A 1 94 ? 24.677 5.718 3.334 1.00 61.31 94 PRO A C 1
ATOM 716 O O . PRO A 1 94 ? 24.728 6.831 2.810 1.00 61.31 94 PRO A O 1
ATOM 719 N N . ILE A 1 95 ? 23.560 5.255 3.901 1.00 60.03 95 ILE A N 1
ATOM 720 C CA . ILE A 1 95 ? 22.251 5.927 3.833 1.00 60.03 95 ILE A CA 1
ATOM 721 C C . ILE A 1 95 ? 22.267 7.241 4.629 1.00 60.03 95 ILE A C 1
ATOM 723 O O . ILE A 1 95 ? 21.833 8.275 4.129 1.00 60.03 95 ILE A O 1
ATOM 727 N N . MET A 1 96 ? 22.859 7.246 5.830 1.00 60.16 96 MET A N 1
ATOM 728 C CA . MET A 1 96 ? 22.971 8.459 6.660 1.00 60.16 96 MET A CA 1
ATOM 729 C C . MET A 1 96 ? 24.001 9.479 6.152 1.00 60.16 96 MET A C 1
ATOM 731 O O . MET A 1 96 ? 24.017 10.617 6.618 1.00 60.16 96 MET A O 1
ATOM 735 N N . ARG A 1 97 ? 24.882 9.086 5.226 1.00 63.19 97 ARG A N 1
ATOM 736 C CA . ARG A 1 97 ? 25.954 9.946 4.696 1.00 63.19 97 ARG A CA 1
ATOM 737 C C . ARG A 1 97 ? 25.608 10.596 3.361 1.00 63.19 97 ARG A C 1
ATOM 739 O O . ARG A 1 97 ? 26.400 11.393 2.863 1.00 63.19 97 ARG A O 1
ATOM 746 N N . THR A 1 98 ? 24.451 10.276 2.784 1.00 64.38 98 THR A N 1
ATOM 747 C CA . THR A 1 98 ? 24.011 10.888 1.529 1.00 64.38 98 THR A CA 1
ATOM 748 C C . THR A 1 98 ? 23.572 12.331 1.801 1.00 64.38 98 THR A C 1
ATOM 750 O O . THR A 1 98 ? 22.623 12.538 2.559 1.00 64.38 98 THR A O 1
ATOM 753 N N . PRO A 1 99 ? 24.239 13.349 1.225 1.00 61.38 99 PRO A N 1
ATOM 754 C CA . PRO A 1 99 ? 23.855 14.736 1.446 1.00 61.38 99 PRO A CA 1
ATOM 755 C C . PRO A 1 99 ? 22.453 14.986 0.880 1.00 61.38 99 PRO A C 1
ATOM 757 O O . PRO A 1 99 ? 22.153 14.632 -0.262 1.00 61.38 99 PRO A O 1
ATOM 760 N N . GLY A 1 100 ? 21.587 15.601 1.689 1.00 64.56 100 GLY A N 1
ATOM 761 C CA . GLY A 1 100 ? 20.243 15.974 1.261 1.00 64.56 100 GLY A CA 1
ATOM 762 C C . GLY A 1 100 ? 20.301 16.928 0.068 1.00 64.56 100 GLY A C 1
ATOM 763 O O . GLY A 1 100 ? 21.031 17.919 0.091 1.00 64.56 100 GLY A O 1
ATOM 764 N N . LYS A 1 101 ? 19.531 16.644 -0.988 1.00 69.81 101 LYS A N 1
ATOM 765 C CA . LYS A 1 101 ? 19.389 17.574 -2.115 1.00 69.81 101 LYS A CA 1
ATOM 766 C C . LYS A 1 101 ? 18.600 18.796 -1.648 1.00 69.81 101 LYS A C 1
ATOM 768 O O . LYS A 1 101 ? 17.480 18.650 -1.160 1.00 69.81 101 LYS A O 1
ATOM 773 N N . SER A 1 102 ? 19.155 19.996 -1.818 1.00 73.56 102 SER A N 1
ATOM 774 C CA . SER A 1 102 ? 18.395 21.228 -1.614 1.00 73.56 102 SER A CA 1
ATOM 775 C C . SER A 1 102 ? 17.339 21.343 -2.714 1.00 73.56 102 SER A C 1
ATOM 777 O O . SER A 1 102 ? 17.644 21.452 -3.901 1.00 73.56 102 SER A O 1
ATOM 779 N N . LEU A 1 103 ? 16.071 21.258 -2.320 1.00 78.69 103 LEU A N 1
ATOM 780 C CA . LEU A 1 103 ? 14.946 21.455 -3.226 1.00 78.69 103 LEU A CA 1
ATOM 781 C C . LEU A 1 103 ? 14.524 22.931 -3.202 1.00 78.69 103 LEU A C 1
ATOM 783 O O . LEU A 1 103 ? 14.545 23.550 -2.136 1.00 78.69 103 LEU A O 1
ATOM 787 N N . PRO A 1 104 ? 14.101 23.507 -4.342 1.00 89.88 104 PRO A N 1
ATOM 788 C CA . PRO A 1 104 ? 13.489 24.830 -4.358 1.00 89.88 104 PRO A CA 1
ATOM 789 C C . PRO A 1 104 ? 12.285 24.881 -3.412 1.00 89.88 104 PRO A C 1
ATOM 791 O O . PRO A 1 104 ? 11.496 23.934 -3.364 1.00 89.88 104 PRO A O 1
ATOM 794 N N . PHE A 1 105 ? 12.090 26.004 -2.714 1.00 87.38 105 PHE A N 1
ATOM 795 C CA . PHE A 1 105 ? 10.979 26.157 -1.765 1.00 87.38 105 PHE A CA 1
ATOM 796 C C . PHE A 1 105 ? 9.612 25.866 -2.402 1.00 87.38 105 PHE A C 1
ATOM 798 O O . PHE A 1 105 ? 8.758 25.267 -1.763 1.00 87.38 105 PHE A O 1
ATOM 805 N N . ALA A 1 106 ? 9.420 26.204 -3.681 1.00 89.62 106 ALA A N 1
ATOM 806 C CA . ALA A 1 106 ? 8.194 25.889 -4.413 1.00 89.62 106 ALA A CA 1
ATOM 807 C C . ALA A 1 106 ? 7.931 24.374 -4.524 1.00 89.62 106 ALA A C 1
ATOM 809 O O . ALA A 1 106 ? 6.796 23.935 -4.352 1.00 89.62 106 ALA A O 1
ATOM 810 N N . VAL A 1 107 ? 8.974 23.569 -4.758 1.00 86.50 107 VAL A N 1
ATOM 811 C CA . VAL A 1 107 ? 8.870 22.100 -4.816 1.00 86.50 107 VAL A CA 1
ATOM 812 C C . VAL A 1 107 ? 8.578 21.539 -3.427 1.00 86.50 107 VAL A C 1
ATOM 814 O O . VAL A 1 107 ? 7.718 20.674 -3.279 1.00 86.50 107 VAL A O 1
ATOM 817 N N . TYR A 1 108 ? 9.242 22.073 -2.401 1.00 84.62 108 TYR A N 1
ATOM 818 C CA . TYR A 1 108 ? 8.970 21.715 -1.010 1.00 84.62 108 TYR A CA 1
ATOM 819 C C . TYR A 1 108 ? 7.520 22.034 -0.609 1.00 84.62 108 TYR A C 1
ATOM 821 O O . TYR A 1 108 ? 6.808 21.158 -0.122 1.00 84.62 108 TYR A O 1
ATOM 829 N N . ALA A 1 109 ? 7.051 23.255 -0.875 1.00 88.75 109 ALA A N 1
ATOM 830 C CA . ALA A 1 109 ? 5.698 23.700 -0.560 1.00 88.75 109 ALA A CA 1
ATOM 831 C C . ALA A 1 109 ? 4.637 22.872 -1.302 1.00 88.75 109 ALA A C 1
ATOM 833 O O . ALA A 1 109 ? 3.662 22.437 -0.689 1.00 88.75 109 ALA A O 1
ATOM 834 N N . ALA A 1 110 ? 4.849 22.584 -2.591 1.00 88.12 110 ALA A N 1
ATOM 835 C CA . ALA A 1 110 ? 3.972 21.701 -3.357 1.00 88.12 110 ALA A CA 1
ATOM 836 C C . ALA A 1 110 ? 3.927 20.283 -2.762 1.00 88.12 110 ALA A C 1
ATOM 838 O O . ALA A 1 110 ? 2.847 19.707 -2.635 1.00 88.12 110 ALA A O 1
ATOM 839 N N . GLY A 1 111 ? 5.075 19.744 -2.334 1.00 85.69 111 GLY A N 1
ATOM 840 C CA . GLY A 1 111 ? 5.156 18.458 -1.641 1.00 85.69 111 GLY A CA 1
ATOM 841 C C . GLY A 1 111 ? 4.371 18.443 -0.326 1.00 85.69 111 GLY A C 1
ATOM 842 O O . GLY A 1 111 ? 3.603 17.514 -0.083 1.00 85.69 111 GLY A O 1
ATOM 843 N N . VAL A 1 112 ? 4.488 19.493 0.492 1.00 85.62 112 VAL A N 1
ATOM 844 C CA . VAL A 1 112 ? 3.722 19.631 1.743 1.00 85.62 112 VAL A CA 1
ATOM 845 C C . VAL A 1 112 ? 2.218 19.677 1.464 1.00 85.62 112 VAL A C 1
ATOM 847 O O . VAL A 1 112 ? 1.459 18.945 2.097 1.00 85.62 112 VAL A O 1
ATOM 850 N N . VAL A 1 113 ? 1.777 20.472 0.486 1.00 88.12 113 VAL A N 1
ATOM 851 C CA . VAL A 1 113 ? 0.358 20.549 0.099 1.00 88.12 113 VAL A CA 1
ATOM 852 C C . VAL A 1 113 ? -0.151 19.197 -0.409 1.00 88.12 113 VAL A C 1
ATOM 854 O O . VAL A 1 113 ? -1.246 18.779 -0.032 1.00 88.12 113 VAL A O 1
ATOM 857 N N . ALA A 1 114 ? 0.648 18.475 -1.200 1.00 84.38 114 ALA A N 1
ATOM 858 C CA . ALA A 1 114 ? 0.306 17.131 -1.663 1.00 84.38 114 ALA A CA 1
ATOM 859 C C . ALA A 1 114 ? 0.148 16.143 -0.493 1.00 84.38 114 ALA A C 1
ATOM 861 O O . ALA A 1 114 ? -0.821 15.384 -0.460 1.00 84.38 114 ALA A O 1
ATOM 862 N N . MET A 1 115 ? 1.045 16.189 0.499 1.00 82.62 115 MET A N 1
ATOM 863 C CA . MET A 1 115 ? 0.948 15.351 1.701 1.00 82.62 115 MET A CA 1
ATOM 864 C C . MET A 1 115 ? -0.281 15.697 2.549 1.00 82.62 115 MET A C 1
ATOM 866 O O . MET A 1 115 ? -0.987 14.795 3.000 1.00 82.62 115 MET A O 1
ATOM 870 N N . ILE A 1 116 ? -0.592 16.985 2.722 1.00 84.88 116 ILE A N 1
ATOM 871 C CA . ILE A 1 116 ? -1.814 17.421 3.414 1.00 84.88 116 ILE A CA 1
ATOM 872 C C . ILE A 1 116 ? -3.055 16.921 2.664 1.00 84.88 116 ILE A C 1
ATOM 874 O O . ILE A 1 116 ? -3.980 16.411 3.292 1.00 84.88 116 ILE A O 1
ATOM 878 N N . GLY A 1 117 ? -3.072 17.012 1.331 1.00 83.19 117 GLY A N 1
ATOM 879 C CA . GLY A 1 117 ? -4.162 16.498 0.496 1.00 83.19 117 GLY A CA 1
ATOM 880 C C . GLY A 1 117 ? -4.356 14.980 0.610 1.00 83.19 117 GLY A C 1
ATOM 881 O O . GLY A 1 117 ? -5.490 14.497 0.651 1.00 83.19 117 GLY A O 1
ATOM 882 N N . TYR A 1 118 ? -3.2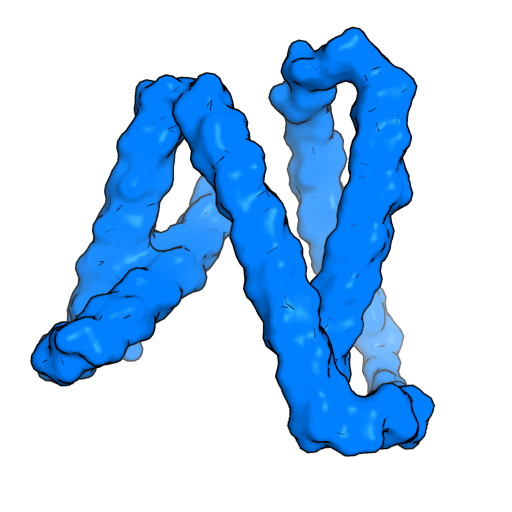58 14.229 0.715 1.00 80.00 118 TYR A N 1
ATOM 883 C CA . TYR A 1 118 ? -3.294 12.780 0.908 1.00 80.00 118 TYR A CA 1
ATOM 884 C C . TYR A 1 118 ? -3.958 12.403 2.242 1.00 80.00 118 TYR A C 1
ATOM 886 O O . TYR A 1 118 ? -4.896 11.602 2.273 1.00 80.00 118 TYR A O 1
ATOM 894 N N . TRP A 1 119 ? -3.536 13.035 3.340 1.00 81.06 119 TRP A N 1
ATOM 895 C CA . TRP A 1 119 ? -4.056 12.731 4.677 1.00 81.06 119 TRP A CA 1
ATOM 896 C C . TRP A 1 119 ? -5.426 13.347 4.968 1.00 81.06 119 TRP A C 1
ATOM 898 O O . TRP A 1 119 ? -6.207 12.752 5.711 1.00 81.06 119 TRP A O 1
ATOM 908 N N . SER A 1 120 ? -5.770 14.490 4.368 1.00 81.81 120 SER A N 1
ATOM 909 C CA . SER A 1 120 ? -7.075 15.133 4.574 1.00 81.81 120 SER A CA 1
ATOM 910 C C . SER A 1 120 ? -8.228 14.228 4.145 1.00 81.81 120 SER A C 1
ATOM 912 O O . SER A 1 120 ? -9.237 14.137 4.842 1.00 81.81 120 SER A O 1
ATOM 914 N N . THR A 1 121 ? -8.049 13.479 3.055 1.00 78.25 121 THR A N 1
ATOM 915 C CA . THR A 1 121 ? -9.049 12.517 2.582 1.00 78.25 121 THR A CA 1
ATOM 916 C C . THR A 1 121 ? -9.265 11.392 3.598 1.00 78.25 121 THR A C 1
ATOM 918 O O . THR A 1 121 ? -10.404 10.990 3.832 1.00 78.25 121 THR A O 1
ATOM 921 N N . LEU A 1 122 ? -8.203 10.902 4.243 1.00 74.88 122 LEU A N 1
ATOM 922 C CA . LEU A 1 122 ? -8.317 9.883 5.289 1.00 74.88 122 LEU A CA 1
ATOM 923 C C . LEU A 1 122 ? -9.010 10.446 6.540 1.00 74.88 122 LEU A C 1
ATOM 925 O O . LEU A 1 122 ? -9.898 9.797 7.090 1.00 74.88 122 LEU A O 1
ATOM 929 N N . SER A 1 123 ? -8.686 11.680 6.932 1.00 78.81 123 SER A N 1
ATOM 930 C CA . SER A 1 123 ? -9.311 12.366 8.071 1.00 78.81 123 SER A CA 1
ATOM 931 C C . SER A 1 123 ? -10.814 12.593 7.891 1.00 78.81 123 SER A C 1
ATOM 933 O O . SER A 1 123 ? -11.573 12.406 8.840 1.00 78.81 123 SER A O 1
ATOM 935 N N . LEU A 1 124 ? -11.265 12.946 6.682 1.00 80.00 124 LEU A N 1
ATOM 936 C CA . LEU A 1 124 ? -12.689 13.165 6.391 1.00 80.00 124 LEU A CA 1
ATOM 937 C C . LEU A 1 124 ? -13.526 11.883 6.505 1.00 80.00 124 LEU A C 1
ATOM 939 O O . LEU A 1 124 ? -14.686 11.950 6.898 1.00 80.00 124 LEU A O 1
ATOM 943 N N . ASN A 1 125 ? -12.934 10.723 6.203 1.00 78.75 125 ASN A N 1
ATOM 944 C CA . ASN A 1 125 ? -13.605 9.421 6.299 1.00 78.75 125 ASN A CA 1
ATOM 945 C C . ASN A 1 125 ? -13.322 8.706 7.634 1.00 78.75 125 ASN A C 1
ATOM 947 O O . ASN A 1 125 ? -13.800 7.596 7.857 1.00 78.75 125 ASN A O 1
ATOM 951 N N . MET A 1 126 ? -12.570 9.328 8.550 1.00 74.44 126 MET A N 1
ATOM 952 C CA . MET A 1 126 ? -12.264 8.759 9.865 1.00 74.44 126 MET A CA 1
ATOM 953 C C . MET A 1 126 ? -13.527 8.325 10.640 1.00 74.44 126 MET A C 1
ATOM 955 O O . MET A 1 126 ? -13.514 7.219 11.183 1.00 74.44 126 MET A O 1
ATOM 959 N N . PRO A 1 127 ? -14.638 9.098 10.656 1.00 75.44 127 PRO A N 1
ATOM 960 C CA . PRO A 1 127 ? -15.876 8.693 11.332 1.00 75.44 127 PRO A CA 1
ATOM 961 C C . PRO A 1 127 ? -16.443 7.332 10.882 1.00 75.44 127 PRO A C 1
ATOM 963 O O . PRO A 1 127 ? -17.032 6.608 11.690 1.00 75.44 127 PRO A O 1
ATOM 966 N N . ASP A 1 128 ? -16.218 6.930 9.625 1.00 76.62 128 ASP A N 1
ATOM 967 C CA . ASP A 1 128 ? -16.696 5.647 9.091 1.00 76.62 128 ASP A CA 1
ATOM 968 C C . ASP A 1 128 ? -15.937 4.437 9.645 1.00 76.62 128 ASP A C 1
ATOM 970 O O . ASP A 1 128 ? -16.490 3.331 9.698 1.00 76.62 128 ASP A O 1
ATOM 974 N N . PHE A 1 129 ? -14.690 4.637 10.076 1.00 67.56 129 PHE A N 1
ATOM 975 C CA . PHE A 1 129 ? -13.881 3.612 10.736 1.00 67.56 129 PHE A CA 1
ATOM 976 C C . PHE A 1 129 ? -14.157 3.572 12.238 1.00 67.56 129 PHE A C 1
ATOM 978 O O . PHE A 1 129 ? -14.244 2.501 12.843 1.00 67.56 129 PHE A O 1
ATOM 985 N N . THR A 1 130 ? -14.343 4.738 12.854 1.00 73.06 130 THR A N 1
ATOM 986 C CA . THR A 1 130 ? -14.479 4.856 14.310 1.00 73.06 130 THR A CA 1
ATOM 987 C C . THR A 1 130 ? -15.844 4.417 14.817 1.00 73.06 130 THR A C 1
ATOM 989 O O . THR A 1 130 ? -15.921 3.940 15.949 1.00 73.06 130 THR A O 1
ATOM 992 N N . ARG A 1 131 ? -16.888 4.427 13.973 1.00 76.56 131 ARG A N 1
ATOM 993 C CA . ARG A 1 131 ? -18.193 3.810 14.293 1.00 76.56 131 ARG A CA 1
ATOM 994 C C . ARG A 1 131 ? -18.106 2.315 14.622 1.00 76.56 131 ARG A C 1
ATOM 996 O O . ARG A 1 131 ? -19.014 1.771 15.238 1.00 76.56 131 ARG A O 1
ATOM 1003 N N . PHE A 1 132 ? -17.034 1.643 14.195 1.00 68.88 132 PHE A N 1
ATOM 1004 C CA . PHE A 1 132 ? -16.774 0.234 14.496 1.00 68.88 132 PHE A CA 1
ATOM 1005 C C . PHE A 1 132 ? -15.754 0.030 15.626 1.00 68.88 132 PHE A C 1
ATOM 1007 O O . PHE A 1 132 ? -15.455 -1.113 15.980 1.00 68.88 132 PHE A O 1
ATOM 1014 N N . SER A 1 133 ? -15.216 1.112 16.194 1.00 68.12 133 SER A N 1
ATOM 1015 C CA . SER A 1 133 ? -14.311 1.050 17.339 1.00 68.12 133 SER A CA 1
ATOM 1016 C C . SER A 1 133 ? -15.086 0.774 18.624 1.00 68.12 133 SER A C 1
ATOM 1018 O O . SER A 1 133 ? -16.144 1.347 18.870 1.00 68.12 133 SER A O 1
ATOM 1020 N N . ARG A 1 134 ? -14.521 -0.073 19.492 1.00 70.50 134 ARG A N 1
ATOM 1021 C CA . ARG A 1 134 ? -15.094 -0.364 20.816 1.00 70.50 134 ARG A CA 1
ATOM 1022 C C . ARG A 1 134 ? -15.018 0.834 21.769 1.00 70.50 134 ARG A C 1
ATOM 1024 O O . ARG A 1 134 ? -15.822 0.916 22.690 1.00 70.50 134 ARG A O 1
ATOM 1031 N N . SER A 1 135 ? -14.040 1.730 21.594 1.00 80.12 135 SER A N 1
ATOM 1032 C CA . SER A 1 135 ? -13.901 2.949 22.403 1.00 80.12 135 SER A CA 1
ATOM 1033 C C . SER A 1 135 ? -13.014 4.007 21.736 1.00 80.12 135 SER A C 1
ATOM 1035 O O . SER A 1 135 ? -12.120 3.696 20.947 1.00 80.12 135 SER A O 1
ATOM 1037 N N . GLN A 1 136 ? -13.215 5.274 22.109 1.00 74.06 136 GLN A N 1
ATOM 1038 C CA . GLN A 1 136 ? -12.363 6.397 21.686 1.00 74.06 136 GLN A CA 1
ATOM 1039 C C . GLN A 1 136 ? -10.898 6.199 22.110 1.00 74.06 136 GLN A C 1
ATOM 1041 O O . GLN A 1 136 ? -9.976 6.441 21.335 1.00 74.06 136 GLN A O 1
ATOM 1046 N N . ARG A 1 137 ? -10.665 5.663 23.316 1.00 75.75 137 ARG A N 1
ATOM 1047 C CA . ARG A 1 137 ? -9.310 5.374 23.807 1.00 75.75 137 ARG A CA 1
ATOM 1048 C C . ARG A 1 137 ? -8.606 4.315 22.955 1.00 75.75 137 ARG A C 1
ATOM 1050 O O . ARG A 1 137 ? -7.429 4.478 22.651 1.00 75.75 137 ARG A O 1
ATOM 1057 N N . ALA A 1 138 ? -9.320 3.266 22.538 1.00 72.19 138 ALA A N 1
ATOM 1058 C CA . ALA A 1 138 ? -8.767 2.233 21.662 1.00 72.19 138 ALA A CA 1
ATOM 1059 C C . ALA A 1 138 ? -8.394 2.790 20.277 1.00 72.19 138 ALA A C 1
ATOM 1061 O O . ALA A 1 138 ? -7.353 2.428 19.736 1.00 72.19 138 ALA A O 1
ATOM 1062 N N . GLN A 1 139 ? -9.193 3.714 19.737 1.00 73.62 139 GLN A N 1
ATOM 1063 C CA . GLN A 1 139 ? -8.881 4.391 18.478 1.00 73.62 139 GLN A CA 1
ATOM 1064 C C . GLN A 1 139 ? -7.622 5.259 18.593 1.00 73.62 139 GLN A C 1
ATOM 1066 O O . GLN A 1 139 ? -6.743 5.162 17.739 1.00 73.62 139 GLN A O 1
ATOM 1071 N N . ILE A 1 140 ? -7.530 6.094 19.633 1.00 77.31 140 ILE A N 1
ATOM 1072 C CA . ILE A 1 140 ? -6.392 7.003 19.825 1.00 77.31 140 ILE A CA 1
ATOM 1073 C C . ILE A 1 140 ? -5.099 6.203 19.944 1.00 77.31 140 ILE A C 1
ATOM 1075 O O . ILE A 1 140 ? -4.140 6.501 19.240 1.00 77.31 140 ILE A O 1
ATOM 1079 N N . VAL A 1 141 ? -5.087 5.165 20.787 1.00 76.75 141 VAL A N 1
ATOM 1080 C CA . VAL A 1 141 ? -3.908 4.309 20.971 1.00 76.75 141 VAL A CA 1
ATOM 1081 C C . VAL A 1 141 ? -3.570 3.560 19.684 1.00 76.75 141 VAL A C 1
ATOM 1083 O O . VAL A 1 141 ? -2.406 3.521 19.296 1.00 76.75 141 VAL A O 1
ATOM 1086 N N . GLY A 1 142 ? -4.570 3.004 18.994 1.00 73.88 142 GLY A N 1
ATOM 1087 C CA . GLY A 1 142 ? -4.356 2.281 17.742 1.00 73.88 142 GLY A CA 1
ATOM 1088 C C . GLY A 1 142 ? -3.740 3.160 16.655 1.00 73.88 142 GLY A C 1
ATOM 1089 O O . GLY A 1 142 ? -2.747 2.775 16.050 1.00 73.88 142 GLY A O 1
ATOM 1090 N N . GLN A 1 143 ? -4.267 4.367 16.438 1.00 73.25 143 GLN A N 1
ATOM 1091 C CA . GLN A 1 143 ? -3.752 5.260 15.396 1.00 73.25 143 GLN A CA 1
ATOM 1092 C C . GLN A 1 143 ? -2.403 5.879 15.761 1.00 73.25 143 GLN A C 1
ATOM 1094 O O . GLN A 1 143 ? -1.527 5.961 14.901 1.00 73.25 143 GLN A O 1
ATOM 1099 N N . SER A 1 144 ? -2.207 6.277 17.020 1.00 75.75 144 SER A N 1
ATOM 1100 C CA . SER A 1 144 ? -0.958 6.911 17.456 1.00 75.75 144 SER A CA 1
ATOM 1101 C C . SER A 1 144 ? 0.225 5.948 17.500 1.00 75.75 144 SER A C 1
ATOM 1103 O O . SER A 1 144 ? 1.361 6.395 17.398 1.00 75.75 144 SER A O 1
ATOM 1105 N N . THR A 1 145 ? -0.015 4.641 17.622 1.00 71.94 145 THR A N 1
ATOM 1106 C CA . THR A 1 145 ? 1.054 3.632 17.612 1.00 71.94 145 THR A CA 1
ATOM 1107 C C . THR A 1 145 ? 1.222 2.983 16.244 1.00 71.94 145 THR A C 1
ATOM 1109 O O . THR A 1 145 ? 2.344 2.899 15.748 1.00 71.94 145 THR A O 1
ATOM 1112 N N . ALA A 1 146 ? 0.136 2.577 15.581 1.00 71.50 146 ALA A N 1
ATOM 1113 C CA . ALA A 1 146 ? 0.236 1.861 14.313 1.00 71.50 146 ALA A CA 1
ATOM 1114 C C . ALA A 1 146 ? 0.749 2.750 13.172 1.00 71.50 146 ALA A C 1
ATOM 1116 O O . ALA A 1 146 ? 1.603 2.304 12.403 1.00 71.50 146 ALA A O 1
ATOM 1117 N N . LEU A 1 147 ? 0.276 4.001 13.064 1.00 72.94 147 LEU A N 1
ATOM 1118 C CA . LEU A 1 147 ? 0.660 4.881 11.954 1.00 72.94 147 LEU A CA 1
ATOM 1119 C C . LEU A 1 147 ? 2.148 5.255 11.992 1.00 72.94 147 LEU A C 1
ATOM 1121 O O . LEU A 1 147 ? 2.814 5.035 10.982 1.00 72.94 147 LEU A O 1
ATOM 1125 N N . PRO A 1 148 ? 2.728 5.748 13.106 1.00 74.75 148 PRO A N 1
ATOM 1126 C CA . PRO A 1 148 ? 4.134 6.152 13.106 1.00 74.75 148 PRO A CA 1
ATOM 1127 C C . PRO A 1 148 ? 5.090 4.976 12.925 1.00 74.75 148 PRO A C 1
ATOM 1129 O O . PRO A 1 148 ? 6.097 5.111 12.233 1.00 74.75 148 PRO A O 1
ATOM 1132 N N . ILE A 1 149 ? 4.773 3.814 13.505 1.00 74.81 149 ILE A N 1
ATOM 1133 C CA . ILE A 1 149 ? 5.627 2.625 13.401 1.00 74.81 149 ILE A CA 1
ATOM 1134 C C . ILE A 1 149 ? 5.649 2.120 11.959 1.00 74.81 149 ILE A C 1
ATOM 1136 O O . ILE A 1 149 ? 6.723 1.967 11.379 1.00 74.81 149 ILE A O 1
ATOM 1140 N N . THR A 1 150 ? 4.477 1.915 11.351 1.00 70.56 150 THR A N 1
ATOM 1141 C CA . THR A 1 150 ? 4.405 1.445 9.959 1.00 70.56 150 THR A CA 1
ATOM 1142 C C . THR A 1 150 ? 5.017 2.457 8.997 1.00 70.56 150 THR A C 1
ATOM 1144 O O . THR A 1 150 ? 5.822 2.072 8.153 1.00 70.56 150 THR A O 1
ATOM 1147 N N . MET A 1 151 ? 4.736 3.752 9.169 1.00 71.81 151 MET A N 1
ATOM 1148 C CA . MET A 1 151 ? 5.338 4.821 8.366 1.00 71.81 151 MET A CA 1
ATOM 1149 C C . MET A 1 151 ? 6.860 4.834 8.469 1.00 71.81 151 MET A C 1
ATOM 1151 O O . MET A 1 151 ? 7.523 4.931 7.446 1.00 71.81 151 MET A O 1
ATOM 1155 N N . THR A 1 152 ? 7.424 4.703 9.671 1.00 70.12 152 THR A N 1
ATOM 1156 C CA . THR A 1 152 ? 8.884 4.696 9.858 1.00 70.12 152 THR A CA 1
ATOM 1157 C C . THR A 1 152 ? 9.520 3.500 9.153 1.00 70.12 152 THR A C 1
ATOM 1159 O O . THR A 1 152 ? 10.533 3.655 8.476 1.00 70.12 152 THR A O 1
ATOM 1162 N N . VAL A 1 153 ? 8.901 2.320 9.253 1.00 69.12 153 VAL A N 1
ATOM 1163 C CA . VAL A 1 153 ? 9.383 1.108 8.576 1.00 69.12 153 VAL A CA 1
ATOM 1164 C C . VAL A 1 153 ? 9.307 1.266 7.054 1.00 69.12 153 VAL A C 1
ATOM 1166 O O . VAL A 1 153 ? 10.306 1.051 6.373 1.00 69.12 153 VAL A O 1
ATOM 1169 N N . PHE A 1 154 ? 8.166 1.695 6.508 1.00 67.50 154 PHE A N 1
ATOM 1170 C CA . PHE A 1 154 ? 7.989 1.840 5.058 1.00 67.50 154 PHE A CA 1
ATOM 1171 C C . PHE A 1 154 ? 8.799 2.996 4.462 1.00 67.50 154 PHE A C 1
ATOM 1173 O O . PHE A 1 154 ? 9.368 2.840 3.384 1.00 67.50 154 PHE A O 1
ATOM 1180 N N . ALA A 1 155 ? 8.891 4.135 5.151 1.00 64.69 155 ALA A N 1
ATOM 1181 C CA . ALA A 1 155 ? 9.742 5.247 4.733 1.00 64.69 155 ALA A CA 1
ATOM 1182 C C . ALA A 1 155 ? 11.223 4.850 4.776 1.00 64.69 155 ALA A C 1
ATOM 1184 O O . ALA A 1 155 ? 11.966 5.196 3.863 1.00 64.69 155 ALA A O 1
ATOM 1185 N N . GLY A 1 156 ? 11.631 4.069 5.782 1.00 62.41 156 GLY A N 1
ATOM 1186 C CA . GLY A 1 156 ? 12.959 3.466 5.836 1.00 62.41 156 GLY A CA 1
ATOM 1187 C C . GLY A 1 156 ? 13.248 2.599 4.610 1.00 62.41 156 GLY A C 1
ATOM 1188 O O . GLY A 1 156 ? 14.282 2.783 3.987 1.00 62.41 156 GLY A O 1
ATOM 1189 N N . ILE A 1 157 ? 12.318 1.723 4.213 1.00 62.28 157 ILE A N 1
ATOM 1190 C CA . ILE A 1 157 ? 12.462 0.891 3.003 1.00 62.28 157 ILE A CA 1
ATOM 1191 C C . ILE A 1 157 ? 12.533 1.745 1.729 1.00 62.28 157 ILE A C 1
ATOM 1193 O O . ILE A 1 157 ? 13.309 1.430 0.840 1.00 62.28 157 ILE A O 1
ATOM 1197 N N . GLY A 1 158 ? 11.717 2.796 1.616 1.00 55.84 158 GLY A N 1
ATOM 1198 C CA . GLY A 1 158 ? 11.619 3.595 0.389 1.00 55.84 158 GLY A CA 1
ATOM 1199 C C . GLY A 1 158 ? 12.741 4.617 0.173 1.00 55.84 158 GLY A C 1
ATOM 1200 O O . GLY A 1 158 ? 12.900 5.100 -0.944 1.00 55.84 158 GLY A O 1
ATOM 1201 N N . VAL A 1 159 ? 13.472 4.991 1.227 1.00 59.62 159 VAL A N 1
ATOM 1202 C CA . VAL A 1 159 ? 14.611 5.930 1.157 1.00 59.62 159 VAL A CA 1
ATOM 1203 C C . VAL A 1 159 ? 15.945 5.205 0.918 1.00 59.62 159 VAL A C 1
ATOM 1205 O O . VAL A 1 159 ? 16.895 5.841 0.460 1.00 59.62 159 VAL A O 1
ATOM 1208 N N . MET A 1 160 ? 16.018 3.905 1.226 1.00 51.16 160 MET A N 1
ATOM 1209 C CA . MET A 1 160 ? 17.153 3.024 0.903 1.00 51.16 160 MET A CA 1
ATOM 1210 C C . MET A 1 160 ? 17.165 2.646 -0.577 1.00 51.16 160 MET A C 1
ATOM 1212 O O . MET A 1 160 ? 18.286 2.555 -1.122 1.00 51.16 160 MET A O 1
#

Radius of gyration: 19.66 Å; chains: 1; bounding box: 46×45×52 Å

Sequence (160 aa):
MACGWFGIQSWIGGGAVQLLLTAIWSGWGKVGMLWGFPATLWISFLIFWGIQMLLILRGMNAIRLFENWAAPIVLVGALALLAWALHAAGGLGPIMRTPGKSLPFAVYAAGVVAMIGYWSTLSLNMPDFTRFSRSQRAQIVGQSTALPITMTVFAGIGVM

InterPro domains:
  IPR001248 Purine-cytosine permease [PF02133] (1-160)
  IPR045225 Uracil/uridine/allantoin permease [PTHR30618] (1-160)